Protein AF-A0A3D6BU75-F1 (afdb_monomer_lite)

Foldseek 3Di:
DDAAQDDDDDPDPVVVVVVVVVVVPDDPVVVVVVSCVVPVPSHRPCPPPDPPDD

Structure (mmCIF, N/CA/C/O backbone):
data_AF-A0A3D6BU75-F1
#
_entry.id   AF-A0A3D6BU75-F1
#
loop_
_atom_site.group_PDB
_atom_site.id
_atom_site.type_symbol
_atom_site.label_atom_id
_atom_site.label_alt_id
_atom_site.label_comp_id
_atom_site.label_asym_id
_atom_site.label_entity_id
_atom_site.label_seq_id
_atom_site.pdbx_PDB_ins_code
_atom_site.Cartn_x
_atom_site.Cartn_y
_atom_site.Cartn_z
_atom_site.occupancy
_atom_site.B_iso_or_equiv
_atom_site.auth_seq_id
_atom_site.auth_comp_id
_atom_site.auth_asym_id
_atom_site.auth_atom_id
_atom_site.pdbx_PDB_model_num
ATOM 1 N N . LEU A 1 1 ? 4.636 -16.882 2.436 1.00 68.06 1 LEU A N 1
ATOM 2 C CA . LEU A 1 1 ? 4.065 -16.700 1.084 1.00 68.06 1 LEU A CA 1
ATOM 3 C C . LEU A 1 1 ? 4.512 -15.325 0.605 1.00 68.06 1 LEU A C 1
ATOM 5 O O . LEU A 1 1 ? 4.233 -14.373 1.320 1.00 68.06 1 LEU A O 1
ATOM 9 N N . ASN A 1 2 ? 5.214 -15.230 -0.527 1.00 86.50 2 ASN A N 1
ATOM 10 C CA . ASN A 1 2 ? 5.732 -13.967 -1.065 1.00 86.50 2 ASN A CA 1
ATOM 11 C C . ASN A 1 2 ? 5.067 -13.737 -2.428 1.00 86.50 2 ASN A C 1
ATOM 13 O O . ASN A 1 2 ? 5.401 -14.447 -3.369 1.00 86.50 2 ASN A O 1
ATOM 17 N N . LYS A 1 3 ? 4.073 -12.844 -2.496 1.00 92.75 3 LYS A N 1
ATOM 18 C CA . LYS A 1 3 ? 3.354 -12.463 -3.724 1.00 92.75 3 LYS A CA 1
ATOM 19 C C . LYS A 1 3 ? 3.026 -10.976 -3.665 1.00 92.75 3 LYS A C 1
ATOM 21 O O . LYS A 1 3 ? 2.582 -10.509 -2.611 1.00 92.75 3 LYS A O 1
ATOM 26 N N . LEU A 1 4 ? 3.198 -10.252 -4.768 1.00 95.00 4 LEU A N 1
ATOM 27 C CA . LEU A 1 4 ? 2.732 -8.872 -4.873 1.00 95.00 4 LEU A CA 1
ATOM 28 C C . LEU A 1 4 ? 1.274 -8.891 -5.324 1.00 95.00 4 LEU 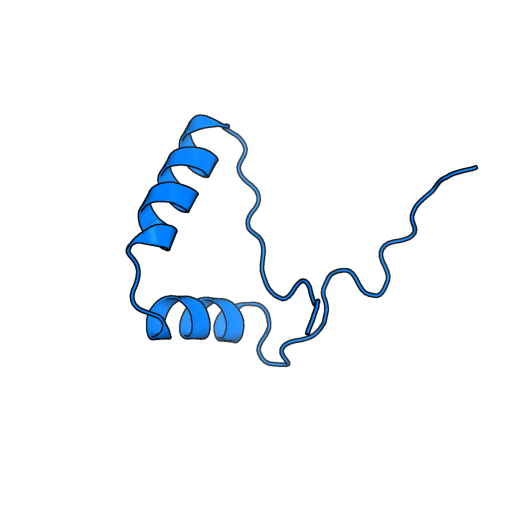A C 1
ATOM 30 O O . LEU A 1 4 ? 1.000 -9.201 -6.471 1.00 95.00 4 LEU A O 1
ATOM 34 N N . ILE A 1 5 ? 0.332 -8.581 -4.438 1.00 96.56 5 ILE A N 1
ATOM 35 C CA . ILE A 1 5 ? -1.106 -8.673 -4.764 1.00 96.56 5 ILE A CA 1
ATOM 36 C C . ILE A 1 5 ? -1.792 -7.318 -4.938 1.00 96.56 5 ILE A C 1
ATOM 38 O O . ILE A 1 5 ? -2.893 -7.271 -5.473 1.00 96.56 5 ILE A O 1
ATOM 42 N N . TYR A 1 6 ? -1.162 -6.235 -4.479 1.00 95.88 6 TYR A N 1
ATOM 43 C CA . TYR A 1 6 ? -1.707 -4.883 -4.545 1.00 95.88 6 TYR A CA 1
ATOM 44 C C . TYR A 1 6 ? -0.591 -3.850 -4.385 1.00 95.88 6 TYR A C 1
ATOM 46 O O . TYR A 1 6 ? 0.282 -4.008 -3.526 1.00 95.88 6 TYR A O 1
ATOM 54 N N . PHE A 1 7 ? -0.631 -2.795 -5.191 1.00 95.94 7 PHE A N 1
ATOM 55 C CA . PHE A 1 7 ? 0.201 -1.606 -5.041 1.00 95.94 7 PHE A CA 1
ATOM 56 C C . PHE A 1 7 ? -0.549 -0.391 -5.589 1.00 95.94 7 PHE A C 1
ATOM 58 O O . PHE A 1 7 ? -1.472 -0.525 -6.385 1.00 95.94 7 PHE A O 1
ATOM 65 N N . GLU A 1 8 ? -0.130 0.798 -5.173 1.00 95.75 8 GLU A N 1
ATOM 66 C CA . GLU A 1 8 ? -0.685 2.064 -5.642 1.00 95.75 8 GLU A CA 1
ATOM 67 C C . GLU A 1 8 ? 0.464 2.967 -6.090 1.00 95.75 8 GLU A C 1
ATOM 69 O O . GLU A 1 8 ? 1.514 3.017 -5.442 1.00 95.75 8 GLU A O 1
ATOM 74 N N . THR A 1 9 ? 0.266 3.699 -7.182 1.00 96.06 9 THR A N 1
ATOM 75 C CA . THR A 1 9 ? 1.235 4.678 -7.686 1.00 96.06 9 THR A CA 1
ATOM 76 C C . THR A 1 9 ? 0.767 6.090 -7.387 1.00 96.06 9 THR A C 1
ATOM 78 O O . THR A 1 9 ? -0.396 6.422 -7.600 1.00 96.06 9 THR A O 1
ATOM 81 N N . TYR A 1 10 ? 1.692 6.942 -6.955 1.00 97.06 10 TYR A N 1
ATOM 82 C CA . TYR A 1 10 ? 1.419 8.335 -6.617 1.00 97.06 10 TYR A CA 1
ATOM 83 C C . TYR A 1 10 ? 2.410 9.252 -7.324 1.00 97.06 10 TYR A C 1
ATOM 85 O O . TYR A 1 10 ? 3.598 8.945 -7.391 1.00 97.06 10 TYR A O 1
ATOM 93 N N . GLN A 1 11 ? 1.931 10.400 -7.808 1.00 97.75 11 GLN A N 1
ATOM 94 C CA . GLN A 1 11 ? 2.785 11.412 -8.435 1.00 97.75 11 GLN A CA 1
ATOM 95 C C . GLN A 1 11 ? 3.701 12.103 -7.414 1.00 97.75 11 GLN A C 1
ATOM 97 O O . GLN A 1 11 ? 4.860 12.386 -7.710 1.00 97.75 11 GLN A O 1
ATOM 102 N N . TYR A 1 12 ? 3.188 12.378 -6.211 1.00 98.00 12 TYR A N 1
ATOM 103 C CA . TYR A 1 12 ? 3.922 13.084 -5.166 1.00 98.00 12 TYR A CA 1
ATOM 104 C C . TYR A 1 12 ? 4.286 12.154 -4.010 1.00 98.00 12 TYR A C 1
ATOM 106 O O . TYR A 1 12 ? 3.447 11.438 -3.462 1.00 98.00 12 TYR A O 1
ATOM 114 N N . VAL A 1 13 ? 5.542 12.237 -3.567 1.00 97.69 13 VAL A N 1
ATOM 115 C CA . VAL A 1 13 ? 6.077 11.415 -2.468 1.00 97.69 13 VAL A CA 1
ATOM 116 C C . VAL A 1 13 ? 5.290 11.613 -1.167 1.00 97.69 13 VAL A C 1
ATOM 118 O O . VAL A 1 13 ? 5.034 10.654 -0.440 1.00 97.69 13 VAL A O 1
ATOM 121 N N . ASN A 1 14 ? 4.852 12.841 -0.877 1.00 98.31 14 ASN A N 1
ATOM 122 C CA . ASN A 1 14 ? 4.083 13.135 0.334 1.00 98.31 14 ASN A CA 1
ATOM 123 C C . ASN A 1 14 ? 2.726 12.413 0.367 1.00 98.31 14 ASN A C 1
ATOM 125 O O . ASN A 1 14 ? 2.298 11.985 1.442 1.00 98.31 14 ASN A O 1
ATOM 129 N N . ASP A 1 15 ? 2.083 12.228 -0.789 1.00 98.25 15 ASP A N 1
ATOM 130 C CA . ASP A 1 15 ? 0.809 11.512 -0.886 1.00 98.25 15 ASP A CA 1
ATOM 131 C C . ASP A 1 15 ? 1.008 10.017 -0.643 1.00 98.25 15 ASP A C 1
ATOM 133 O O . ASP A 1 15 ? 0.290 9.434 0.174 1.00 98.25 15 ASP A O 1
ATOM 137 N N . ALA A 1 16 ? 2.056 9.429 -1.233 1.00 98.00 16 ALA A N 1
ATOM 138 C CA . ALA A 1 16 ? 2.444 8.042 -0.975 1.00 98.00 16 ALA A CA 1
ATOM 139 C C . ALA A 1 16 ? 2.713 7.799 0.522 1.00 98.00 16 ALA A C 1
ATOM 141 O O . ALA A 1 16 ? 2.160 6.873 1.118 1.00 98.00 16 ALA A O 1
ATOM 142 N N . ILE A 1 17 ? 3.490 8.679 1.170 1.00 97.94 17 ILE A N 1
ATOM 143 C CA . ILE A 1 17 ? 3.799 8.580 2.607 1.00 97.94 17 ILE A CA 1
ATOM 144 C C . ILE A 1 17 ? 2.525 8.695 3.453 1.00 97.94 17 ILE A C 1
ATOM 146 O O . ILE A 1 17 ? 2.339 7.947 4.419 1.00 97.94 17 ILE A O 1
ATOM 150 N N . LYS A 1 18 ? 1.636 9.644 3.133 1.00 98.12 18 LYS A N 1
ATOM 151 C CA . LYS A 1 18 ? 0.369 9.825 3.855 1.00 98.12 18 LYS A CA 1
ATOM 152 C C . LYS A 1 18 ? -0.524 8.593 3.704 1.00 98.12 18 LYS A C 1
ATOM 154 O O . LYS A 1 18 ? -1.070 8.116 4.703 1.00 98.12 18 LYS A O 1
ATOM 159 N N . ARG A 1 19 ? -0.638 8.050 2.489 1.00 97.25 19 ARG A N 1
ATOM 160 C CA . ARG A 1 19 ? -1.393 6.827 2.199 1.00 97.25 19 ARG A CA 1
ATOM 161 C C . ARG A 1 19 ? -0.855 5.635 2.981 1.00 97.25 19 ARG A C 1
ATOM 163 O O . ARG A 1 19 ? -1.638 4.950 3.642 1.00 97.25 19 ARG A O 1
ATOM 170 N N . GLU A 1 20 ? 0.460 5.429 2.972 1.00 97.12 20 GLU A N 1
ATOM 171 C CA . GLU A 1 20 ? 1.118 4.343 3.701 1.00 97.12 20 GLU A CA 1
ATOM 172 C C . GLU A 1 20 ? 0.839 4.443 5.211 1.00 97.12 20 GLU A C 1
ATOM 174 O O . GLU A 1 20 ? 0.433 3.465 5.849 1.00 97.12 20 GLU A O 1
ATOM 179 N N . LYS A 1 21 ? 0.979 5.647 5.788 1.00 96.81 21 LYS A N 1
ATOM 180 C CA . LYS A 1 21 ? 0.675 5.909 7.207 1.00 96.81 21 LYS A CA 1
ATOM 181 C C . LYS A 1 21 ? -0.783 5.607 7.552 1.00 96.81 21 LYS A C 1
ATOM 183 O O . LYS A 1 21 ? -1.040 5.014 8.601 1.00 96.81 21 LYS A O 1
ATOM 188 N N . ASN A 1 22 ? -1.724 5.979 6.686 1.00 95.69 22 ASN A N 1
ATOM 189 C CA . ASN A 1 22 ? -3.138 5.655 6.868 1.00 95.69 22 ASN A CA 1
ATOM 190 C C . ASN A 1 22 ? -3.354 4.138 6.838 1.00 95.69 22 ASN A C 1
ATOM 192 O O . ASN A 1 22 ? -3.936 3.581 7.769 1.00 95.69 22 ASN A O 1
ATOM 196 N N . MET A 1 23 ? -2.810 3.454 5.829 1.00 95.62 23 MET A N 1
ATOM 197 C CA . MET A 1 23 ? -2.988 2.015 5.628 1.00 95.62 23 MET A CA 1
ATOM 198 C C . MET A 1 23 ? -2.417 1.171 6.777 1.00 95.62 23 MET A C 1
ATOM 200 O O . MET A 1 23 ? -2.951 0.105 7.094 1.00 95.62 23 MET A O 1
ATOM 204 N N . LYS A 1 24 ? -1.370 1.645 7.466 1.00 94.19 24 LYS A N 1
ATOM 2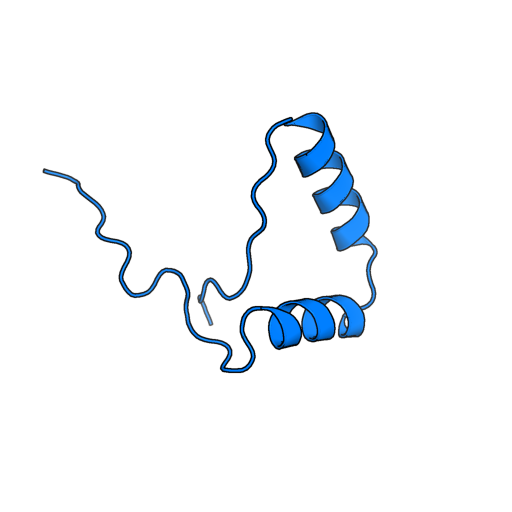05 C CA . LYS A 1 24 ? -0.846 0.997 8.685 1.00 94.19 24 LYS A CA 1
ATOM 206 C C . LYS A 1 24 ? -1.874 0.930 9.822 1.00 94.19 24 LYS A C 1
ATOM 208 O O . LYS A 1 24 ? -1.814 -0.002 10.615 1.00 94.19 24 LYS A O 1
ATOM 213 N N . LYS A 1 25 ? -2.834 1.861 9.877 1.00 94.75 25 LYS A N 1
ATOM 214 C CA . LYS A 1 25 ? -3.893 1.915 10.904 1.00 94.75 25 LYS A CA 1
ATOM 215 C C . LYS A 1 25 ? -5.216 1.275 10.471 1.00 94.75 25 LYS A C 1
ATOM 217 O O . LYS A 1 25 ? -6.156 1.228 11.259 1.00 94.75 25 LYS A O 1
ATOM 222 N N . TRP A 1 26 ? -5.328 0.825 9.224 1.00 95.56 26 TRP A N 1
ATOM 223 C CA . TRP A 1 26 ? -6.582 0.299 8.693 1.00 95.56 26 TRP A CA 1
ATOM 224 C C . TRP A 1 26 ? -6.923 -1.085 9.230 1.00 95.56 26 TRP A C 1
ATOM 226 O O . TRP A 1 26 ? -6.045 -1.924 9.450 1.00 95.56 26 TRP A O 1
ATOM 236 N N . LYS A 1 27 ? -8.229 -1.341 9.353 1.00 96.88 27 LYS A N 1
ATOM 237 C CA . LYS A 1 27 ? -8.749 -2.685 9.597 1.00 96.88 27 LYS A CA 1
ATOM 238 C C . LYS A 1 27 ? -8.339 -3.602 8.446 1.00 96.88 27 LYS A C 1
ATOM 240 O O . LYS A 1 27 ? -8.279 -3.174 7.295 1.00 96.88 27 LYS A O 1
ATOM 245 N N . ARG A 1 28 ? -8.093 -4.877 8.757 1.00 95.81 28 ARG A N 1
ATOM 246 C CA . ARG A 1 28 ? -7.736 -5.892 7.755 1.00 95.81 28 ARG A CA 1
ATOM 247 C C . ARG A 1 28 ? -8.765 -5.961 6.623 1.00 95.81 28 ARG A C 1
ATOM 249 O O . ARG A 1 28 ? -8.351 -6.046 5.475 1.00 95.81 28 ARG A O 1
ATOM 256 N N . GLN A 1 29 ? -10.054 -5.860 6.954 1.00 97.56 29 GLN A N 1
ATOM 257 C CA . GLN A 1 29 ? -11.136 -5.948 5.974 1.00 97.56 29 GLN A CA 1
ATOM 258 C C . GLN A 1 29 ? -11.009 -4.895 4.872 1.00 97.56 29 GLN A C 1
ATOM 260 O O . GLN A 1 29 ? -11.015 -5.252 3.714 1.00 97.56 29 GLN A O 1
ATOM 265 N N . TRP A 1 30 ? -10.717 -3.637 5.205 1.00 96.94 30 TRP A N 1
ATOM 266 C CA . TRP A 1 30 ? -10.585 -2.584 4.187 1.00 96.94 30 TRP A CA 1
ATOM 267 C C . TRP A 1 30 ? -9.431 -2.811 3.212 1.00 96.94 30 TRP A C 1
ATOM 269 O O . TRP A 1 30 ? -9.467 -2.344 2.082 1.00 96.94 30 TRP A O 1
ATOM 279 N N . LYS A 1 31 ? -8.377 -3.509 3.652 1.00 95.56 31 LYS A N 1
ATOM 280 C CA . LYS A 1 31 ? -7.292 -3.909 2.750 1.00 95.56 31 LYS A CA 1
ATOM 281 C C . LYS A 1 31 ? -7.747 -5.035 1.829 1.00 95.56 31 LYS A C 1
ATOM 283 O O . LYS A 1 31 ? -7.361 -5.030 0.674 1.00 95.56 31 LYS A O 1
ATOM 288 N N . ILE A 1 32 ? -8.535 -5.980 2.352 1.00 97.00 32 ILE A N 1
ATOM 289 C CA . ILE A 1 32 ? -9.140 -7.061 1.565 1.00 97.00 32 ILE A CA 1
ATOM 290 C C . ILE A 1 32 ? -10.085 -6.468 0.525 1.00 97.00 32 ILE A C 1
ATOM 292 O O . ILE A 1 32 ? -9.915 -6.782 -0.640 1.00 97.00 32 ILE A O 1
ATOM 296 N N . ASP A 1 33 ? -10.975 -5.560 0.921 1.00 97.50 33 ASP A N 1
ATOM 297 C CA . ASP A 1 33 ? -11.945 -4.932 0.020 1.00 97.50 33 ASP A CA 1
ATOM 298 C C . ASP A 1 33 ? -11.233 -4.232 -1.157 1.00 97.50 33 ASP A C 1
ATOM 300 O O . ASP A 1 33 ? -11.595 -4.447 -2.307 1.00 97.50 33 ASP A O 1
ATOM 304 N N . LEU A 1 34 ? -10.146 -3.489 -0.891 1.00 96.44 34 LEU A N 1
ATOM 305 C CA . LEU A 1 34 ? -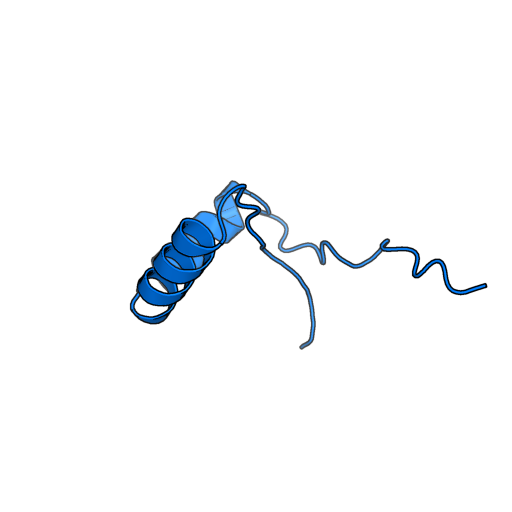9.314 -2.887 -1.946 1.00 96.44 34 LEU A CA 1
ATOM 306 C C . LEU A 1 34 ? -8.624 -3.913 -2.851 1.00 96.44 34 LEU A C 1
ATOM 308 O O . LEU A 1 34 ? -8.505 -3.702 -4.055 1.00 96.44 34 LEU A O 1
ATOM 312 N N . ILE A 1 35 ? -8.105 -4.998 -2.268 1.00 96.88 35 ILE A N 1
ATOM 313 C CA . ILE A 1 35 ? -7.477 -6.070 -3.046 1.00 96.88 35 ILE A CA 1
ATOM 314 C C . ILE A 1 35 ? -8.527 -6.747 -3.925 1.00 96.88 35 ILE A C 1
ATOM 316 O O . ILE A 1 35 ? -8.231 -7.045 -5.071 1.00 96.88 35 ILE A O 1
ATOM 320 N N . GLU A 1 36 ? -9.732 -6.994 -3.415 1.00 97.94 36 GLU A N 1
ATOM 321 C CA . GLU A 1 36 ? -10.811 -7.638 -4.165 1.00 97.94 36 GLU A CA 1
ATOM 322 C C . GLU A 1 36 ? -11.371 -6.741 -5.274 1.00 97.94 36 GLU A C 1
ATOM 324 O O . GLU A 1 36 ? -11.756 -7.259 -6.320 1.00 97.94 36 GLU A O 1
ATOM 329 N N . GLU A 1 37 ? -11.363 -5.420 -5.079 1.00 97.12 37 GLU A N 1
ATOM 330 C CA . GLU A 1 37 ? -11.748 -4.438 -6.098 1.00 97.12 37 GLU A CA 1
ATOM 331 C C . GLU A 1 37 ? -10.787 -4.451 -7.301 1.00 97.12 37 GLU A C 1
ATOM 333 O O . GLU A 1 37 ? -11.233 -4.530 -8.444 1.00 97.12 37 GLU A O 1
ATOM 338 N N . GLU A 1 38 ? -9.472 -4.449 -7.058 1.00 96.31 38 GLU A N 1
ATOM 339 C CA . GLU A 1 38 ? -8.454 -4.339 -8.120 1.00 96.31 38 GLU A CA 1
ATOM 340 C C . GLU A 1 38 ? -7.911 -5.697 -8.612 1.00 96.31 38 GLU A C 1
ATOM 342 O O . GLU A 1 38 ? -7.458 -5.840 -9.748 1.00 96.31 38 GLU A O 1
ATOM 347 N N . ASN A 1 39 ? -7.916 -6.718 -7.757 1.00 97.25 39 ASN A N 1
ATOM 348 C CA . ASN A 1 39 ? -7.324 -8.035 -7.998 1.00 97.25 39 ASN A CA 1
ATOM 349 C C . ASN A 1 39 ? -8.162 -9.152 -7.337 1.00 97.25 39 ASN A C 1
ATOM 351 O O . ASN A 1 39 ? -7.681 -9.848 -6.433 1.00 97.25 39 ASN A O 1
ATOM 355 N N . PRO A 1 40 ? -9.404 -9.390 -7.805 1.00 96.81 40 PRO A N 1
ATOM 356 C CA . PRO A 1 40 ? -10.332 -10.359 -7.205 1.00 96.81 40 PRO A CA 1
ATOM 357 C C . PRO A 1 40 ? -9.802 -11.799 -7.202 1.00 96.81 40 PRO A C 1
ATOM 359 O O . PRO A 1 40 ? -10.199 -12.614 -6.372 1.00 96.81 40 PRO A O 1
ATOM 362 N N . CYS A 1 41 ? -8.877 -12.125 -8.108 1.00 96.81 41 CYS A N 1
ATOM 363 C CA . CYS A 1 41 ? -8.252 -13.445 -8.199 1.00 96.81 41 CYS A CA 1
ATOM 364 C C . CYS A 1 41 ? -6.987 -13.588 -7.339 1.00 96.81 41 CYS A C 1
ATOM 366 O O . CYS A 1 41 ? -6.388 -14.664 -7.327 1.00 96.81 41 CYS A O 1
ATOM 368 N N . TRP A 1 42 ? -6.560 -12.530 -6.638 1.00 95.50 42 TRP A N 1
ATOM 369 C CA . TRP A 1 42 ? -5.348 -12.525 -5.811 1.00 95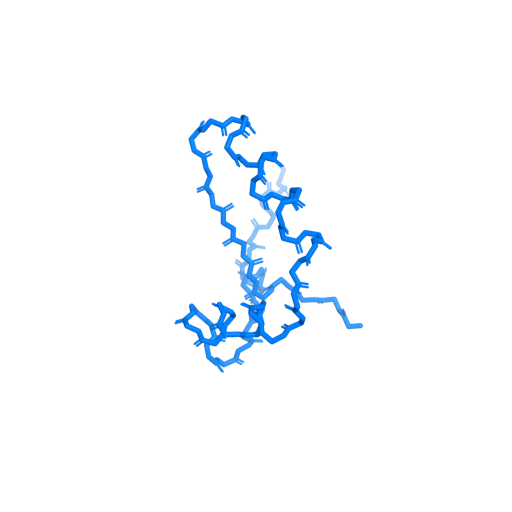.50 42 TRP A CA 1
ATOM 370 C C . TRP A 1 42 ? -4.100 -12.985 -6.583 1.00 95.50 42 TRP A C 1
ATOM 372 O O . TRP A 1 42 ? -3.226 -13.689 -6.057 1.00 95.50 42 TRP A O 1
ATOM 382 N N . ASN A 1 43 ? -4.029 -12.604 -7.860 1.00 95.81 43 ASN A N 1
ATOM 383 C CA . ASN A 1 43 ? -2.913 -12.932 -8.732 1.00 95.81 43 ASN A CA 1
ATOM 384 C C . ASN A 1 43 ? -1.641 -12.229 -8.248 1.00 95.81 43 ASN A C 1
ATOM 386 O O . ASN A 1 43 ? -1.698 -11.128 -7.701 1.00 95.81 43 ASN A O 1
ATOM 390 N N . ASP A 1 44 ? -0.489 -12.862 -8.462 1.00 95.56 44 ASP A N 1
ATOM 391 C CA . ASP A 1 44 ? 0.794 -12.202 -8.233 1.00 95.56 44 ASP A CA 1
ATOM 392 C C . ASP A 1 44 ? 1.074 -11.238 -9.388 1.00 95.56 44 ASP A C 1
ATOM 394 O O . ASP A 1 44 ? 1.382 -11.655 -10.503 1.00 95.56 44 ASP A O 1
ATOM 398 N N . LEU A 1 45 ? 0.946 -9.948 -9.105 1.00 94.50 45 LEU A N 1
ATOM 399 C CA . LEU A 1 45 ? 1.138 -8.847 -10.041 1.00 94.50 45 LEU A CA 1
ATOM 400 C C . LEU A 1 45 ? 2.581 -8.752 -10.540 1.00 94.50 45 LEU A C 1
ATOM 402 O O . LEU A 1 45 ? 2.816 -8.161 -11.588 1.00 94.50 45 LEU A O 1
ATOM 406 N N . SER A 1 46 ? 3.534 -9.335 -9.806 1.00 93.44 46 SER A N 1
ATOM 407 C CA . SER A 1 46 ? 4.950 -9.357 -10.183 1.00 93.44 46 SER A CA 1
ATOM 408 C C . SER A 1 46 ? 5.364 -10.596 -10.977 1.00 93.44 46 SER A C 1
ATOM 410 O O . SER A 1 46 ? 6.518 -10.695 -11.383 1.00 93.44 46 SER A O 1
ATOM 412 N N . LYS A 1 47 ? 4.439 -11.534 -11.229 1.00 90.94 47 LYS A N 1
ATOM 413 C CA . LYS A 1 47 ? 4.746 -12.844 -11.826 1.00 90.94 47 LYS A CA 1
ATOM 414 C C . LYS A 1 47 ? 5.502 -12.750 -13.154 1.00 90.94 47 LYS A C 1
ATOM 416 O O . LYS A 1 47 ? 6.417 -13.535 -13.379 1.00 90.94 47 LYS A O 1
ATOM 421 N N . ASP A 1 48 ? 5.114 -11.797 -13.996 1.00 86.00 48 ASP A N 1
ATOM 422 C CA . ASP A 1 48 ? 5.658 -11.625 -15.346 1.00 86.00 48 ASP A CA 1
ATOM 423 C C . ASP A 1 48 ? 6.583 -10.399 -15.448 1.00 86.00 48 ASP A C 1
ATOM 425 O O . ASP A 1 48 ? 6.903 -9.938 -16.544 1.00 86.00 48 ASP A O 1
ATOM 429 N N . TRP A 1 49 ? 7.010 -9.835 -14.311 1.00 90.62 49 TRP A N 1
ATOM 430 C CA . TRP A 1 49 ? 7.980 -8.745 -14.316 1.00 90.62 49 TRP A CA 1
ATOM 431 C C . TRP A 1 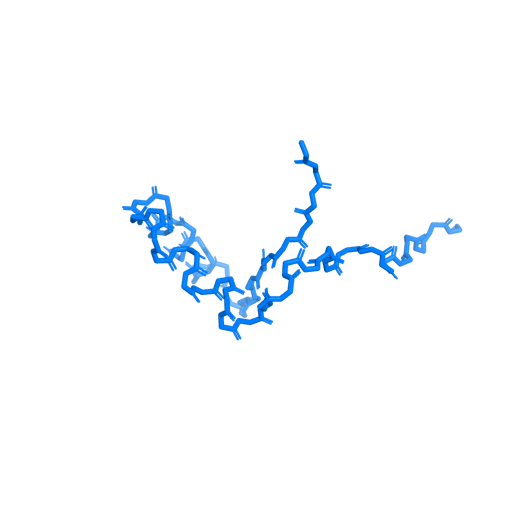49 ? 9.331 -9.286 -14.769 1.00 90.62 49 TRP A C 1
ATOM 433 O O . TRP A 1 49 ? 10.025 -9.997 -14.043 1.00 90.62 49 TRP A O 1
ATOM 443 N N . VAL A 1 50 ? 9.701 -8.941 -15.998 1.00 79.88 50 VAL A N 1
ATOM 444 C CA . VAL A 1 50 ? 11.026 -9.230 -16.533 1.00 79.88 50 VAL A CA 1
ATOM 445 C C . VAL A 1 50 ? 12.009 -8.288 -15.851 1.00 79.88 50 VAL A C 1
ATOM 447 O O . VAL A 1 50 ? 11.996 -7.078 -16.084 1.00 79.88 50 VAL A O 1
ATOM 450 N N . TYR A 1 51 ? 12.873 -8.838 -15.003 1.00 75.12 51 TYR A N 1
ATOM 451 C CA . TYR A 1 51 ? 14.066 -8.130 -14.563 1.00 75.12 51 TYR A CA 1
ATOM 452 C C . TYR A 1 51 ? 14.998 -8.039 -15.770 1.00 75.12 51 TYR A C 1
ATOM 454 O O . TYR A 1 51 ? 15.734 -8.978 -16.059 1.00 75.12 51 TYR A O 1
ATOM 462 N N . LEU A 1 52 ? 14.914 -6.934 -16.511 1.00 60.19 52 LEU A N 1
ATOM 463 C CA . LEU A 1 52 ? 15.906 -6.575 -17.520 1.00 60.19 52 LEU A CA 1
ATOM 464 C C . LEU A 1 52 ? 17.221 -6.275 -16.790 1.00 60.19 52 LEU A C 1
ATOM 466 O O . LEU A 1 52 ? 17.502 -5.134 -16.431 1.00 60.19 52 LEU A O 1
ATOM 470 N N . ILE A 1 53 ? 17.971 -7.330 -16.498 1.00 58.56 53 ILE A N 1
ATOM 471 C CA . ILE A 1 53 ? 19.378 -7.266 -16.132 1.00 58.56 53 ILE A CA 1
ATOM 472 C C . ILE A 1 53 ? 20.100 -8.069 -17.209 1.00 58.56 53 ILE A C 1
ATOM 474 O O . ILE A 1 53 ? 20.268 -9.277 -17.066 1.00 58.56 53 ILE A O 1
ATOM 478 N N . ASP A 1 54 ? 20.461 -7.376 -18.286 1.00 55.06 54 ASP A N 1
ATOM 479 C CA . ASP A 1 54 ? 21.662 -7.692 -19.056 1.00 55.06 54 ASP A CA 1
ATOM 480 C C . ASP A 1 54 ? 22.741 -6.677 -18.653 1.00 55.06 54 ASP A C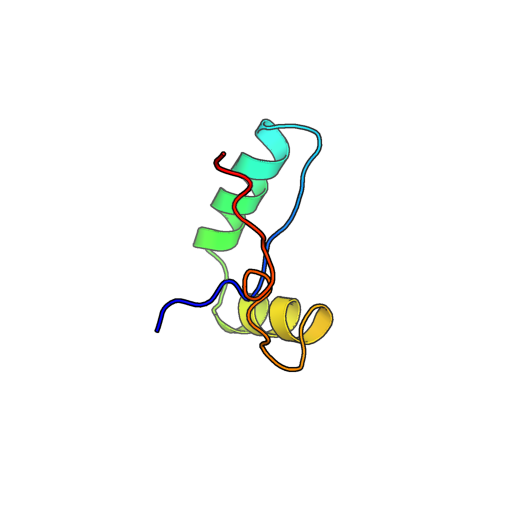 1
ATOM 482 O O . ASP A 1 54 ? 22.412 -5.465 -18.596 1.00 55.06 54 ASP A O 1
#

pLDDT: mean 92.49, std 10.09, range [55.06, 98.31]

InterPro domains:
  IPR035901 GIY-YIG endonuclease superfamily [G3DSA:3.40.1440.10] (2-52)

Sequence (54 aa):
LNKLIYFETYQYVNDAIKREKNMKKWKRQWKIDLIEEENPCWNDLSKDWVYLID

Secondary structure (DSSP, 8-state):
----------SSHHHHHHHHHHHHTS-HHHHHHHHHHH-TT---TTTT------

Radius of gyration: 13.5 Å; chains: 1; bounding box: 34×30×30 Å

Organism: NCBI:txid1137281